Protein AF-A0A1H0DNJ4-F1 (afdb_monomer_lite)

pLDDT: mean 72.35, std 14.19, range [44.84, 90.56]

Sequence (73 aa):
MFSFINKAKLIKDDLKGIAKLMYQDVSEDSWDKENLTKRNLDFTIESVRYIDMYTKRLMNYNLIMLLNYRAGY

Radius of gyration: 18.88 Å; chains: 1; bounding box: 60×19×40 Å

Foldseek 3Di:
DDDPPDPVVVVVVVVVVVVVVLVPQPDPDPLCVVQVDCVQCVPDPSVVVSVVVVVVVVVVVVVVVVVCVVVVD

Secondary structure (DSSP, 8-state):
-----SHHHHHHHHHHHHHHHHHS-----HHHHHHSSTTT-SSSHHHHHHHHHHHHHHHHHHH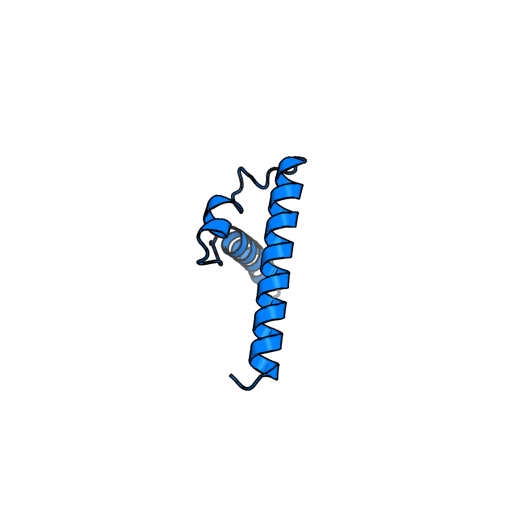HHHHHHHHT-

Structure (mmCIF, N/CA/C/O backbone):
data_AF-A0A1H0DNJ4-F1
#
_entry.id   AF-A0A1H0DNJ4-F1
#
loop_
_atom_site.group_PDB
_atom_site.id
_atom_site.type_symbol
_atom_site.label_atom_id
_atom_site.label_alt_id
_atom_site.label_comp_id
_atom_site.label_asym_id
_atom_site.label_entity_id
_atom_site.label_seq_id
_atom_site.pdbx_PDB_ins_code
_atom_site.Cartn_x
_atom_site.Cartn_y
_atom_site.Cartn_z
_atom_site.occupancy
_atom_site.B_iso_or_equiv
_atom_site.auth_seq_id
_atom_site.auth_comp_id
_atom_site.auth_asym_id
_atom_site.auth_atom_id
_atom_site.pdbx_PDB_model_num
ATOM 1 N N . MET A 1 1 ? -46.158 -8.313 -16.683 1.00 49.03 1 MET A N 1
ATOM 2 C CA . MET A 1 1 ? -45.711 -8.486 -15.285 1.00 49.03 1 MET A CA 1
ATOM 3 C C . MET A 1 1 ? -44.424 -9.304 -15.271 1.00 49.03 1 MET A C 1
ATOM 5 O O . MET A 1 1 ? -44.528 -10.503 -15.161 1.00 49.03 1 MET A O 1
ATOM 9 N N . PHE A 1 2 ? -43.250 -8.687 -15.446 1.00 44.84 2 PHE A N 1
ATOM 10 C CA . PHE A 1 2 ? -41.899 -9.255 -15.234 1.00 44.84 2 PHE A CA 1
ATOM 11 C C . PHE A 1 2 ? -40.922 -8.074 -15.361 1.00 44.84 2 PHE A C 1
ATOM 13 O O . PHE A 1 2 ? -41.089 -7.283 -16.278 1.00 44.84 2 PHE A O 1
ATOM 20 N N . SER A 1 3 ? -39.885 -7.829 -14.574 1.00 47.75 3 SER A N 1
ATOM 21 C CA . SER A 1 3 ? -39.439 -8.253 -13.251 1.00 47.75 3 SER A CA 1
ATOM 22 C C . SER A 1 3 ? -38.359 -7.210 -12.912 1.00 47.75 3 SER A C 1
ATOM 24 O O . SER A 1 3 ? -37.339 -7.149 -13.594 1.00 47.75 3 SER A O 1
ATOM 26 N N . PHE A 1 4 ? -38.588 -6.329 -11.932 1.00 55.31 4 PHE A N 1
ATOM 27 C CA . PHE A 1 4 ? -37.636 -5.286 -11.496 1.00 55.31 4 PHE A CA 1
ATOM 28 C C . PHE A 1 4 ? -36.549 -5.845 -10.561 1.00 55.31 4 PHE A C 1
ATOM 30 O O . PHE A 1 4 ? -36.169 -5.226 -9.570 1.00 55.31 4 PHE A O 1
ATOM 37 N N . ILE A 1 5 ? -36.045 -7.040 -10.846 1.00 58.09 5 ILE A N 1
ATOM 38 C CA . ILE A 1 5 ? -35.072 -7.718 -9.994 1.00 58.09 5 ILE A CA 1
ATOM 39 C C . ILE A 1 5 ? -33.840 -7.944 -10.853 1.00 58.09 5 ILE A C 1
ATOM 41 O O . ILE A 1 5 ? -33.896 -8.797 -11.725 1.00 58.09 5 ILE A O 1
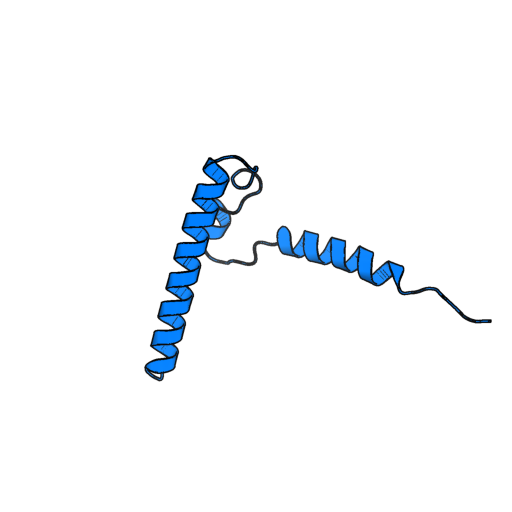ATOM 45 N N . ASN A 1 6 ? -32.791 -7.129 -10.667 1.00 53.69 6 ASN A N 1
ATOM 46 C CA . ASN A 1 6 ? -31.377 -7.516 -10.867 1.00 53.69 6 ASN A CA 1
ATOM 47 C C . ASN A 1 6 ? -30.356 -6.373 -10.681 1.00 53.69 6 ASN A C 1
ATOM 49 O O . ASN A 1 6 ? -29.160 -6.643 -10.699 1.00 53.69 6 ASN A O 1
ATOM 53 N N . LYS A 1 7 ? -30.751 -5.116 -10.426 1.00 52.53 7 LYS A N 1
ATOM 54 C CA . LYS A 1 7 ? -29.754 -4.041 -10.204 1.00 52.53 7 LYS A CA 1
ATOM 55 C C . LYS A 1 7 ? -29.033 -4.102 -8.847 1.00 52.53 7 LYS A C 1
ATOM 57 O O . LYS A 1 7 ? -27.885 -3.688 -8.758 1.00 52.53 7 LYS A O 1
ATOM 62 N N . ALA A 1 8 ? -29.654 -4.654 -7.803 1.00 52.94 8 ALA A N 1
ATOM 63 C CA . ALA A 1 8 ? -29.053 -4.688 -6.462 1.00 52.94 8 ALA A CA 1
ATOM 64 C C . ALA A 1 8 ? -27.956 -5.759 -6.288 1.00 52.94 8 ALA A C 1
ATOM 66 O O . ALA A 1 8 ? -27.106 -5.628 -5.408 1.00 52.94 8 ALA A O 1
ATOM 67 N N . LYS A 1 9 ? -27.965 -6.816 -7.114 1.00 51.16 9 LYS A N 1
ATOM 68 C CA . LYS A 1 9 ? -27.011 -7.930 -7.003 1.00 51.16 9 LYS A CA 1
ATOM 69 C C . LYS A 1 9 ? -25.623 -7.541 -7.531 1.00 51.16 9 LYS A C 1
ATOM 71 O O . LYS A 1 9 ? -24.633 -7.857 -6.890 1.00 51.16 9 LYS A O 1
ATOM 76 N N . LEU A 1 10 ? -25.578 -6.735 -8.596 1.00 54.50 10 LEU A N 1
ATOM 77 C CA . LEU A 1 10 ? -24.339 -6.198 -9.174 1.00 54.50 10 LEU A CA 1
ATOM 78 C C . LEU A 1 10 ? -23.589 -5.272 -8.208 1.00 54.50 10 LEU A C 1
ATOM 80 O O . LEU A 1 10 ? -22.409 -5.475 -7.985 1.00 54.50 10 LEU A O 1
ATOM 84 N N . ILE A 1 11 ? -24.269 -4.328 -7.547 1.00 57.12 11 ILE A N 1
ATOM 85 C CA . 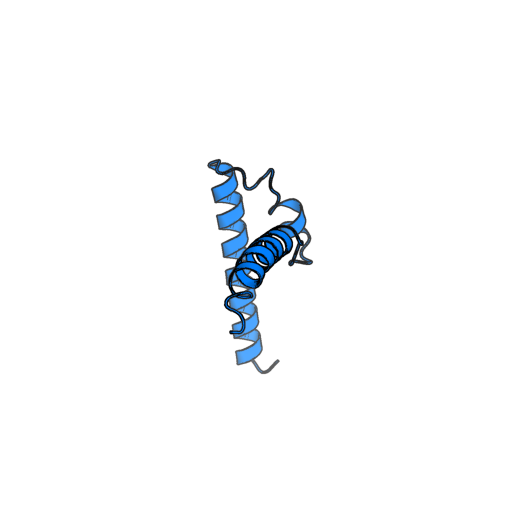ILE A 1 11 ? -23.601 -3.354 -6.657 1.00 57.12 11 ILE A CA 1
ATOM 86 C C . ILE A 1 11 ? -22.995 -4.032 -5.417 1.00 57.12 11 ILE A C 1
ATOM 88 O O . ILE A 1 11 ? -21.920 -3.660 -4.950 1.00 57.12 11 ILE A O 1
ATOM 92 N N . LYS A 1 12 ? -23.685 -5.031 -4.853 1.00 53.12 12 LYS A N 1
ATOM 93 C CA . LYS A 1 12 ? -23.225 -5.720 -3.639 1.00 53.12 12 LYS A CA 1
ATOM 94 C C . LYS A 1 12 ? -22.110 -6.726 -3.934 1.00 53.12 12 LYS A C 1
ATOM 96 O O . LYS A 1 12 ? -21.203 -6.868 -3.112 1.00 53.12 12 LYS A O 1
ATOM 101 N N . ASP A 1 13 ? -22.170 -7.390 -5.088 1.00 55.97 13 ASP A N 1
ATOM 102 C CA . ASP A 1 13 ? -21.103 -8.273 -5.561 1.00 55.97 13 ASP A CA 1
ATOM 103 C C . ASP A 1 13 ? -19.885 -7.471 -6.043 1.00 55.97 13 ASP A C 1
ATOM 105 O O . ASP A 1 13 ? -18.768 -7.886 -5.755 1.00 55.97 13 ASP A O 1
ATOM 109 N N . ASP A 1 14 ? -20.074 -6.281 -6.626 1.00 60.75 14 ASP A N 1
ATOM 110 C CA . ASP A 1 14 ? -18.987 -5.344 -6.943 1.00 60.75 14 ASP A CA 1
ATOM 111 C C . ASP A 1 14 ? -18.323 -4.808 -5.679 1.00 60.75 14 ASP A C 1
ATOM 113 O O . ASP A 1 14 ? -17.106 -4.801 -5.603 1.00 60.75 14 ASP A O 1
ATOM 117 N N . LEU A 1 15 ? -19.067 -4.424 -4.636 1.00 59.97 15 LEU A N 1
ATOM 118 C CA . LEU A 1 15 ? -18.458 -4.014 -3.362 1.00 59.97 15 LEU A CA 1
ATOM 119 C C . LEU A 1 15 ? -17.679 -5.158 -2.701 1.00 59.97 15 LEU A C 1
ATOM 121 O O . LEU A 1 15 ? -16.600 -4.933 -2.157 1.00 59.97 15 LEU A O 1
ATOM 125 N N . LYS A 1 16 ? -18.192 -6.394 -2.765 1.00 59.75 16 LYS A N 1
ATOM 126 C CA . LYS A 1 16 ? -17.453 -7.587 -2.322 1.00 59.75 16 LYS A CA 1
ATOM 127 C C . LYS A 1 16 ? -16.238 -7.876 -3.204 1.00 59.75 16 LYS A C 1
ATOM 129 O O . LYS A 1 16 ? -15.220 -8.309 -2.677 1.00 59.75 16 LYS A O 1
ATOM 134 N N . GLY A 1 17 ? -16.342 -7.653 -4.510 1.00 60.19 17 GLY A N 1
ATOM 135 C CA . GLY A 1 17 ? -15.279 -7.837 -5.494 1.00 60.19 17 GLY A CA 1
ATOM 136 C C . GLY A 1 17 ? -14.176 -6.796 -5.344 1.00 60.19 17 GLY A C 1
ATOM 137 O O . GLY A 1 17 ? -13.017 -7.166 -5.258 1.00 60.19 17 GLY A O 1
ATOM 138 N N . ILE A 1 18 ? -14.532 -5.523 -5.192 1.00 60.19 18 ILE A N 1
ATOM 139 C CA . ILE A 1 18 ? -13.636 -4.408 -4.878 1.00 60.19 18 ILE A CA 1
ATOM 140 C C . ILE A 1 18 ? -12.976 -4.654 -3.529 1.00 60.19 18 ILE A C 1
ATOM 142 O O . ILE A 1 18 ? -11.760 -4.592 -3.448 1.00 60.19 18 ILE A O 1
ATOM 146 N N . ALA A 1 19 ? -13.731 -5.022 -2.488 1.00 55.16 19 ALA A N 1
ATOM 147 C CA . ALA A 1 19 ? -13.140 -5.381 -1.202 1.00 55.16 19 ALA A CA 1
ATOM 148 C C . ALA A 1 19 ? -12.169 -6.560 -1.351 1.00 55.16 19 ALA A C 1
ATOM 150 O O . ALA A 1 19 ? -11.069 -6.516 -0.818 1.00 55.16 19 ALA A O 1
ATOM 151 N N . LYS A 1 20 ? -12.530 -7.594 -2.120 1.00 55.53 20 LYS A N 1
ATOM 152 C CA . LYS A 1 20 ? -11.637 -8.719 -2.408 1.00 55.53 20 LYS A CA 1
ATOM 153 C C . LYS A 1 20 ? -10.380 -8.267 -3.152 1.00 55.53 20 LYS A C 1
ATOM 155 O O . LYS A 1 20 ? -9.309 -8.685 -2.752 1.00 55.53 20 LYS A O 1
ATOM 160 N N . LEU A 1 21 ? -10.489 -7.393 -4.149 1.00 57.56 21 LEU A N 1
ATOM 161 C CA . LEU A 1 21 ? -9.360 -6.824 -4.893 1.00 57.56 21 LEU A CA 1
ATOM 162 C C . LEU A 1 21 ? -8.500 -5.882 -4.035 1.00 57.56 21 LEU A C 1
ATOM 164 O O . LEU A 1 21 ? -7.298 -5.823 -4.235 1.00 57.56 21 LEU A O 1
ATOM 168 N N . MET A 1 22 ? -9.084 -5.204 -3.043 1.00 54.31 22 MET A N 1
ATOM 169 C CA . MET A 1 22 ? -8.349 -4.435 -2.029 1.00 54.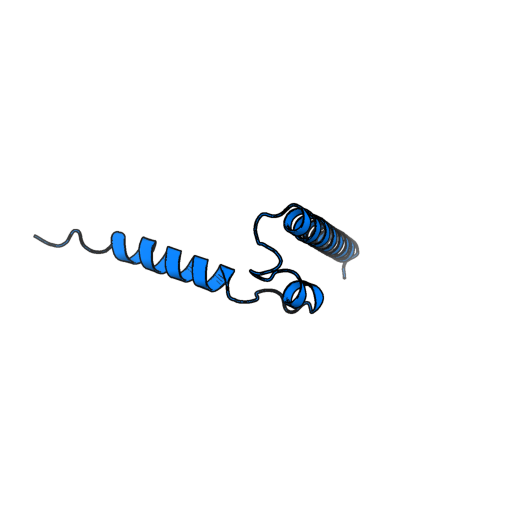31 22 MET A CA 1
ATOM 170 C C . MET A 1 22 ? -7.598 -5.332 -1.034 1.00 54.31 22 MET A C 1
ATOM 172 O O . MET A 1 22 ? -6.697 -4.856 -0.352 1.00 54.31 22 MET A O 1
ATOM 176 N N . TYR A 1 23 ? -7.985 -6.607 -0.910 1.00 50.09 23 TYR A N 1
ATOM 177 C CA . TYR A 1 23 ? -7.366 -7.588 -0.008 1.00 50.09 23 TYR A CA 1
ATOM 178 C C . TYR A 1 23 ? -6.541 -8.656 -0.723 1.00 50.09 23 TYR A C 1
ATOM 180 O O . TYR A 1 23 ? -5.893 -9.465 -0.062 1.00 50.09 23 TYR A O 1
ATOM 188 N N . GLN A 1 24 ? -6.599 -8.705 -2.047 1.00 57.28 24 GLN A N 1
ATOM 189 C CA . GLN A 1 24 ? -5.783 -9.591 -2.851 1.00 57.28 24 GLN A CA 1
ATOM 190 C C . GLN A 1 24 ? -4.519 -8.802 -3.175 1.00 57.28 24 GLN A C 1
ATOM 192 O O . GLN A 1 24 ? -4.612 -7.781 -3.848 1.00 57.28 24 GLN A O 1
ATOM 197 N N . ASP A 1 25 ? -3.369 -9.243 -2.655 1.00 56.06 25 ASP A N 1
ATOM 198 C CA . ASP A 1 25 ? -2.066 -8.666 -2.997 1.00 56.06 25 ASP A CA 1
ATOM 199 C C . ASP A 1 25 ? -1.895 -8.731 -4.518 1.00 56.06 25 ASP A C 1
ATOM 201 O O . ASP A 1 25 ? -1.575 -9.771 -5.091 1.00 56.06 25 ASP A O 1
ATOM 205 N N . VAL A 1 26 ? -2.199 -7.619 -5.182 1.00 60.72 26 VAL A N 1
ATOM 206 C CA . VAL A 1 26 ? -2.114 -7.460 -6.638 1.00 60.72 26 VAL A CA 1
ATOM 207 C C . VAL A 1 26 ? -0.690 -7.154 -7.092 1.00 60.72 26 VAL A C 1
ATOM 209 O O . VAL A 1 26 ? -0.417 -7.178 -8.288 1.00 60.72 26 VAL A O 1
ATOM 212 N N . SER A 1 27 ? 0.216 -6.894 -6.148 1.00 70.38 27 SER A N 1
ATOM 213 C CA . SER A 1 27 ? 1.634 -6.716 -6.422 1.00 70.38 27 SER A CA 1
ATOM 214 C C . SER A 1 27 ? 2.413 -7.970 -6.050 1.00 70.38 27 SER A C 1
ATOM 216 O O . SER A 1 27 ? 2.273 -8.508 -4.950 1.00 70.38 27 SER A O 1
ATOM 218 N N . GLU A 1 28 ? 3.256 -8.440 -6.967 1.00 78.25 28 GLU A N 1
ATOM 219 C CA . GLU A 1 28 ? 4.222 -9.501 -6.679 1.00 78.25 28 GLU A CA 1
ATOM 220 C C . GLU A 1 28 ? 5.470 -8.980 -5.953 1.00 78.25 28 GLU A C 1
ATOM 222 O O . GLU A 1 28 ? 6.216 -9.790 -5.396 1.00 78.25 28 GLU A O 1
ATOM 227 N N . ASP A 1 29 ? 5.663 -7.656 -5.912 1.00 83.50 29 ASP A N 1
ATOM 228 C CA . ASP A 1 29 ? 6.818 -7.005 -5.303 1.00 83.50 29 ASP A CA 1
ATOM 229 C C . ASP A 1 29 ? 6.876 -7.274 -3.794 1.00 83.50 29 ASP A C 1
ATOM 231 O O . ASP A 1 29 ? 5.893 -7.142 -3.058 1.00 83.50 29 ASP A O 1
ATOM 235 N N . SER A 1 30 ? 8.054 -7.684 -3.324 1.00 85.69 30 SER A N 1
ATOM 236 C CA . SER A 1 30 ? 8.258 -8.070 -1.929 1.00 85.69 30 SER A CA 1
ATOM 237 C C . SER A 1 30 ? 8.088 -6.897 -0.967 1.00 85.69 30 SER A C 1
ATOM 239 O O . SER A 1 30 ? 7.591 -7.099 0.140 1.00 85.69 30 SER A O 1
ATOM 241 N N . TRP A 1 31 ? 8.442 -5.676 -1.387 1.00 88.56 31 TRP A N 1
ATOM 242 C CA . TRP A 1 31 ? 8.257 -4.487 -0.562 1.00 88.56 31 TRP A CA 1
ATOM 243 C C . TRP A 1 31 ? 6.769 -4.167 -0.420 1.00 88.56 31 TRP A C 1
ATOM 245 O O . TRP A 1 31 ? 6.315 -3.898 0.690 1.00 88.56 31 TRP A O 1
ATOM 255 N N . ASP A 1 32 ? 5.994 -4.258 -1.501 1.00 85.44 32 ASP A N 1
ATOM 256 C CA . ASP A 1 32 ? 4.555 -3.981 -1.468 1.00 85.44 32 ASP A CA 1
ATOM 257 C C . ASP A 1 32 ? 3.818 -4.930 -0.508 1.00 85.44 32 ASP A C 1
ATOM 259 O O . ASP A 1 32 ? 3.044 -4.466 0.328 1.00 85.44 32 ASP A O 1
ATOM 263 N N . LYS A 1 33 ? 4.124 -6.235 -0.540 1.00 84.06 33 LYS A N 1
ATOM 264 C CA . LYS A 1 33 ? 3.513 -7.241 0.357 1.00 84.06 33 LYS A CA 1
ATOM 265 C C . LYS A 1 33 ? 3.821 -7.012 1.837 1.00 84.06 33 LYS A C 1
ATOM 267 O O . LYS A 1 33 ? 2.980 -7.254 2.699 1.00 84.06 33 LYS A O 1
ATOM 272 N N . GLU A 1 34 ? 5.034 -6.564 2.151 1.00 87.06 34 GLU A N 1
ATOM 273 C CA . GLU A 1 34 ? 5.448 -6.306 3.533 1.00 87.06 34 GLU A CA 1
ATOM 274 C C . GLU A 1 34 ? 4.896 -4.971 4.062 1.00 87.06 34 GLU A C 1
ATOM 276 O O . GLU A 1 34 ? 4.598 -4.840 5.253 1.00 87.06 34 GLU A O 1
ATOM 281 N N . ASN A 1 35 ? 4.721 -3.977 3.182 1.00 85.50 35 ASN A N 1
ATOM 282 C CA . ASN A 1 35 ? 4.455 -2.598 3.586 1.00 85.50 35 ASN A CA 1
ATOM 283 C C . ASN A 1 35 ? 3.001 -2.151 3.377 1.00 85.50 35 ASN A C 1
ATOM 285 O O . ASN A 1 35 ? 2.506 -1.373 4.191 1.00 85.50 35 ASN A O 1
ATOM 289 N N . LEU A 1 36 ? 2.277 -2.668 2.379 1.00 85.50 36 LEU A N 1
ATOM 290 C CA . LEU A 1 36 ? 0.880 -2.306 2.079 1.00 85.50 36 LEU A CA 1
ATOM 291 C C . LEU A 1 36 ? -0.131 -3.167 2.849 1.00 85.50 36 LEU A C 1
ATOM 293 O O . LEU A 1 36 ? -1.130 -3.645 2.316 1.00 85.50 36 LEU A O 1
ATOM 297 N N . THR A 1 37 ? 0.118 -3.363 4.139 1.00 83.50 37 THR A N 1
ATOM 298 C CA . THR A 1 37 ? -0.736 -4.188 4.998 1.00 83.50 37 THR A CA 1
ATOM 299 C C . THR A 1 37 ? -1.750 -3.335 5.757 1.00 83.50 37 THR A C 1
ATOM 301 O O . THR A 1 37 ? -1.503 -2.167 6.052 1.00 83.50 37 THR A O 1
ATOM 304 N N . LYS A 1 38 ? -2.872 -3.934 6.187 1.00 78.81 38 LYS A N 1
ATOM 305 C CA . LYS A 1 38 ? -3.852 -3.266 7.075 1.00 78.81 38 LYS A CA 1
ATOM 306 C C . LYS A 1 38 ? -3.228 -2.662 8.334 1.00 78.81 38 LYS A C 1
ATOM 308 O O . LYS A 1 38 ? -3.762 -1.700 8.866 1.00 78.81 38 LYS A O 1
ATOM 313 N N . ARG A 1 39 ? -2.143 -3.264 8.831 1.00 83.31 39 ARG A N 1
ATOM 314 C CA . ARG A 1 39 ? -1.435 -2.805 10.029 1.00 83.31 39 ARG A CA 1
ATOM 315 C C . ARG A 1 39 ? -0.649 -1.522 9.766 1.00 83.31 39 ARG A C 1
ATOM 317 O O . ARG A 1 39 ? -0.583 -0.681 10.647 1.00 83.31 39 ARG A O 1
ATOM 324 N N . ASN A 1 40 ? -0.059 -1.394 8.583 1.00 81.38 40 ASN A N 1
ATOM 325 C CA . ASN A 1 40 ? 0.747 -0.232 8.214 1.00 81.38 40 ASN A CA 1
ATOM 326 C C . ASN A 1 40 ? -0.103 0.880 7.581 1.00 81.38 40 ASN A C 1
ATOM 328 O O . ASN A 1 40 ? 0.304 2.036 7.568 1.00 81.38 40 ASN A O 1
ATOM 332 N N . LEU A 1 41 ? -1.284 0.534 7.061 1.00 83.44 41 LEU A N 1
ATOM 333 C CA . LEU A 1 41 ? -2.264 1.445 6.469 1.00 83.44 41 LEU A CA 1
ATOM 334 C C . LEU A 1 41 ? -3.420 1.724 7.444 1.00 83.44 41 LEU A C 1
ATOM 336 O O . LEU A 1 41 ? -4.590 1.530 7.118 1.00 83.44 41 LEU A O 1
ATOM 340 N N . ASP A 1 42 ? -3.084 2.158 8.658 1.00 84.62 42 ASP A N 1
ATOM 341 C CA . ASP A 1 42 ? -4.002 2.325 9.793 1.00 84.62 42 ASP A CA 1
ATOM 342 C C . ASP A 1 42 ? -4.419 3.789 10.057 1.00 84.62 42 ASP A C 1
ATOM 344 O O . ASP A 1 42 ? -4.823 4.140 11.164 1.00 84.62 42 ASP A O 1
ATOM 348 N N . PHE A 1 43 ? -4.350 4.651 9.035 1.00 79.19 43 PHE A N 1
ATOM 349 C CA . PHE A 1 43 ? -4.662 6.092 9.092 1.00 79.19 43 PHE A CA 1
ATOM 350 C C . PHE A 1 43 ? -3.779 6.920 10.046 1.00 79.19 43 PHE A C 1
ATOM 352 O O . PHE A 1 43 ? -4.072 8.088 10.309 1.00 79.19 43 PHE A O 1
ATOM 359 N N . THR A 1 44 ? -2.676 6.359 10.544 1.00 89.62 44 THR A N 1
ATOM 360 C CA . THR A 1 44 ? -1.671 7.098 11.321 1.00 89.62 44 THR A CA 1
ATOM 361 C C . THR A 1 44 ? -0.753 7.931 10.420 1.00 89.62 44 THR A C 1
ATOM 363 O O . THR A 1 44 ? -0.707 7.747 9.205 1.00 89.62 44 THR A O 1
ATOM 366 N N . ILE A 1 45 ? 0.047 8.831 10.997 1.00 88.19 45 ILE A N 1
ATOM 367 C CA . ILE A 1 45 ? 1.073 9.578 10.241 1.00 88.19 45 ILE A CA 1
ATOM 368 C C . ILE A 1 45 ? 2.069 8.620 9.565 1.00 88.19 45 ILE A C 1
ATOM 370 O O . ILE A 1 45 ? 2.523 8.877 8.452 1.00 88.19 45 ILE A O 1
ATOM 374 N N . GLU A 1 46 ? 2.367 7.487 10.198 1.00 87.38 46 GLU A N 1
ATOM 375 C CA . GLU A 1 46 ? 3.278 6.486 9.648 1.00 87.38 46 GLU A CA 1
ATOM 376 C C . GLU A 1 46 ? 2.709 5.842 8.373 1.00 87.38 46 GLU A C 1
ATOM 378 O O . GLU A 1 46 ? 3.437 5.637 7.400 1.00 87.38 46 GLU A O 1
ATOM 383 N N . SER A 1 47 ? 1.388 5.637 8.318 1.00 80.44 47 SER A N 1
ATOM 384 C CA . SER A 1 47 ? 0.709 5.167 7.105 1.00 80.44 47 SER A CA 1
ATOM 385 C C . SER A 1 47 ? 0.894 6.107 5.910 1.00 80.44 47 SER A C 1
ATOM 387 O O . SER A 1 47 ? 1.077 5.649 4.780 1.00 80.44 47 SER A O 1
ATOM 389 N N . VAL A 1 48 ? 0.956 7.423 6.151 1.00 87.44 48 VAL A N 1
ATOM 390 C CA . VAL A 1 48 ? 1.233 8.423 5.107 1.00 87.44 48 VAL A CA 1
ATOM 391 C C . VAL A 1 48 ? 2.637 8.230 4.534 1.00 87.44 48 VAL A C 1
ATOM 393 O O . VAL A 1 48 ? 2.827 8.353 3.325 1.00 87.44 48 VAL A O 1
ATOM 396 N N . ARG A 1 49 ? 3.616 7.866 5.372 1.00 90.56 49 ARG A N 1
ATOM 397 C CA . ARG A 1 49 ? 4.993 7.605 4.932 1.00 90.56 49 ARG A CA 1
ATOM 398 C C . ARG A 1 49 ? 5.080 6.378 4.026 1.00 90.56 49 ARG A C 1
ATOM 400 O O . ARG A 1 49 ? 5.762 6.431 3.005 1.00 90.56 49 ARG A O 1
ATOM 407 N N . TYR A 1 50 ? 4.370 5.300 4.361 1.00 86.94 50 TYR A N 1
ATOM 408 C CA . TYR A 1 50 ? 4.301 4.110 3.507 1.00 86.94 50 TYR A CA 1
ATOM 409 C C . TYR A 1 50 ? 3.656 4.415 2.150 1.00 86.94 50 TYR A C 1
ATOM 411 O O . TYR A 1 50 ? 4.171 3.986 1.117 1.00 86.94 50 TYR A O 1
ATOM 419 N N . ILE A 1 51 ? 2.591 5.221 2.132 1.00 87.50 51 ILE A N 1
ATOM 420 C CA . ILE A 1 51 ? 1.936 5.657 0.890 1.00 87.50 51 ILE A CA 1
ATOM 421 C C . ILE A 1 51 ? 2.869 6.548 0.051 1.00 87.50 51 ILE A C 1
ATOM 423 O O . ILE A 1 51 ? 2.988 6.347 -1.158 1.00 87.50 51 ILE A O 1
ATOM 427 N N . ASP A 1 52 ? 3.575 7.502 0.661 1.00 89.88 52 ASP A N 1
ATOM 428 C CA . ASP A 1 52 ? 4.541 8.359 -0.043 1.00 89.88 52 ASP A CA 1
ATOM 429 C C . ASP A 1 52 ? 5.688 7.536 -0.660 1.00 89.88 52 ASP A C 1
ATOM 431 O O . ASP A 1 52 ? 6.042 7.717 -1.826 1.00 89.88 52 ASP A O 1
ATOM 435 N N . MET A 1 53 ? 6.224 6.556 0.074 1.00 89.12 53 MET A N 1
ATOM 436 C CA . MET A 1 53 ? 7.244 5.650 -0.462 1.00 89.12 53 MET A CA 1
ATOM 437 C C . MET A 1 53 ? 6.715 4.809 -1.625 1.00 89.12 53 MET A C 1
ATOM 439 O O . MET A 1 53 ? 7.380 4.708 -2.659 1.00 89.12 53 MET A O 1
ATOM 443 N N . TYR A 1 54 ? 5.515 4.245 -1.487 1.00 88.31 54 TYR A N 1
ATOM 444 C CA . TYR A 1 54 ? 4.891 3.451 -2.541 1.00 88.31 54 TYR A CA 1
ATOM 445 C C . TYR A 1 54 ? 4.647 4.276 -3.812 1.00 88.31 54 TYR A C 1
ATOM 447 O O . TYR A 1 54 ? 5.021 3.864 -4.910 1.00 88.31 54 TYR A O 1
ATOM 455 N N . THR A 1 55 ? 4.099 5.486 -3.680 1.00 87.25 55 THR A N 1
ATOM 456 C CA . THR A 1 55 ? 3.829 6.357 -4.836 1.00 87.25 55 THR A CA 1
ATOM 457 C C . THR A 1 55 ? 5.116 6.760 -5.558 1.00 87.25 55 THR A C 1
ATOM 459 O O . THR A 1 55 ? 5.150 6.734 -6.787 1.00 87.25 55 THR A O 1
ATOM 462 N N . LYS A 1 56 ? 6.208 7.041 -4.834 1.00 88.88 56 LYS A N 1
ATOM 463 C CA . LYS A 1 56 ? 7.534 7.292 -5.431 1.00 88.88 56 LYS A CA 1
ATOM 464 C C . LYS A 1 56 ? 8.074 6.084 -6.197 1.00 88.88 56 LYS A C 1
ATOM 466 O O . LYS A 1 56 ? 8.580 6.250 -7.307 1.00 88.88 56 LYS A O 1
ATOM 471 N N . ARG A 1 57 ? 7.950 4.871 -5.642 1.00 87.56 57 ARG A N 1
ATOM 472 C CA . ARG A 1 57 ? 8.337 3.624 -6.332 1.00 87.56 57 ARG A CA 1
ATOM 473 C C . ARG A 1 57 ? 7.548 3.456 -7.632 1.00 87.56 57 ARG A C 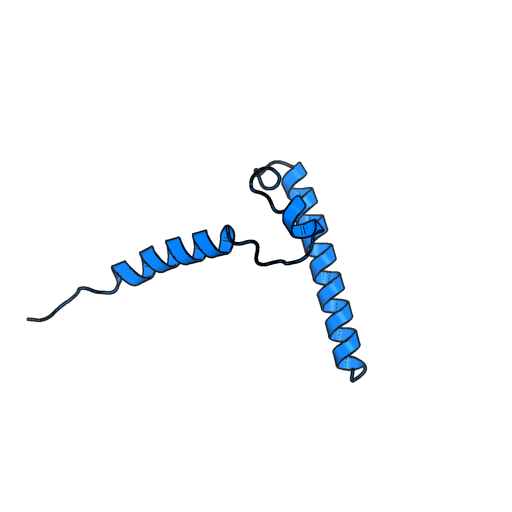1
ATOM 475 O O . ARG A 1 57 ? 8.142 3.197 -8.676 1.00 87.56 57 ARG A O 1
ATOM 482 N N . LEU A 1 58 ? 6.238 3.686 -7.581 1.00 83.44 58 LEU A N 1
ATOM 483 C CA . LEU A 1 58 ? 5.345 3.548 -8.730 1.00 83.44 58 LEU A CA 1
ATOM 484 C C . LEU A 1 58 ? 5.634 4.588 -9.825 1.00 83.44 58 LEU A C 1
ATOM 486 O O . LEU A 1 58 ? 5.677 4.253 -11.008 1.00 83.44 58 LEU A O 1
ATOM 490 N N . MET A 1 59 ? 5.907 5.839 -9.443 1.00 83.81 59 MET A N 1
ATOM 491 C CA . MET A 1 59 ? 6.331 6.884 -10.380 1.00 83.81 59 MET A CA 1
ATOM 492 C C . MET A 1 59 ? 7.652 6.533 -11.068 1.00 83.81 59 MET A C 1
ATOM 494 O O . MET A 1 59 ? 7.768 6.711 -12.279 1.00 83.81 59 MET A O 1
ATOM 498 N N . ASN A 1 60 ? 8.623 5.996 -10.327 1.00 83.81 60 ASN A N 1
ATOM 499 C CA . ASN A 1 60 ? 9.894 5.560 -10.903 1.00 83.81 60 ASN A CA 1
ATOM 500 C C . ASN A 1 60 ? 9.713 4.391 -11.873 1.00 83.81 60 ASN A C 1
ATOM 502 O O . ASN A 1 60 ? 10.301 4.408 -12.952 1.00 83.81 60 ASN A O 1
ATOM 506 N N . TYR A 1 61 ? 8.877 3.408 -11.533 1.00 80.88 61 TYR A N 1
ATOM 507 C CA . TYR A 1 61 ? 8.568 2.303 -12.438 1.00 80.88 61 TYR A CA 1
ATOM 508 C C . TYR A 1 61 ? 7.917 2.802 -13.735 1.00 80.88 61 TYR A C 1
ATOM 510 O O . TYR A 1 61 ? 8.354 2.435 -14.824 1.00 80.88 61 TYR A O 1
ATOM 518 N N . ASN A 1 62 ? 6.944 3.713 -13.634 1.00 76.38 62 ASN A N 1
ATOM 519 C CA . ASN A 1 62 ? 6.318 4.338 -14.800 1.00 76.38 62 ASN A CA 1
ATOM 520 C C . ASN A 1 62 ? 7.319 5.142 -15.634 1.00 76.38 62 ASN A C 1
ATOM 522 O O . ASN A 1 62 ? 7.296 5.061 -16.858 1.00 76.38 62 ASN A O 1
ATOM 526 N N . LEU A 1 63 ? 8.220 5.892 -14.996 1.00 79.88 63 LEU A N 1
ATOM 527 C CA . LEU A 1 63 ? 9.268 6.631 -15.695 1.00 79.88 63 LEU A CA 1
ATOM 528 C C . LEU A 1 63 ? 10.185 5.677 -16.471 1.00 79.88 63 LEU A C 1
ATOM 530 O O . LEU A 1 63 ? 10.444 5.905 -17.648 1.00 79.88 63 LEU A O 1
ATOM 534 N N . ILE A 1 64 ? 10.636 4.592 -15.839 1.00 75.12 64 ILE A N 1
ATOM 535 C CA . ILE A 1 64 ? 11.476 3.567 -16.472 1.00 75.12 64 ILE A CA 1
ATOM 536 C C . ILE A 1 64 ? 10.733 2.904 -17.635 1.00 75.12 64 ILE A C 1
ATOM 538 O O . ILE A 1 64 ? 11.294 2.768 -18.717 1.00 75.12 64 ILE A O 1
ATOM 542 N N . MET A 1 65 ? 9.462 2.543 -17.452 1.00 74.38 65 MET A N 1
ATOM 543 C CA . MET A 1 65 ? 8.645 1.942 -18.506 1.00 74.38 65 MET A CA 1
ATOM 544 C C . MET A 1 65 ? 8.481 2.888 -19.704 1.00 74.38 65 MET A C 1
ATOM 546 O O . MET A 1 65 ? 8.650 2.470 -20.847 1.00 74.38 65 MET A O 1
ATOM 550 N N . LEU A 1 66 ? 8.215 4.174 -19.455 1.00 73.25 66 LEU A N 1
ATOM 551 C CA . LEU A 1 66 ? 8.116 5.194 -20.501 1.00 73.25 66 LEU A CA 1
ATOM 552 C C . LEU A 1 66 ? 9.449 5.405 -21.230 1.00 73.25 66 LEU A C 1
ATOM 554 O O . LEU A 1 66 ? 9.460 5.600 -22.446 1.00 73.25 66 LEU A O 1
ATOM 558 N N . LEU A 1 67 ? 10.569 5.360 -20.507 1.00 76.00 67 LEU A N 1
ATOM 559 C CA . LEU A 1 67 ? 11.905 5.440 -21.096 1.00 76.00 67 LEU A CA 1
ATOM 560 C C . LEU A 1 67 ? 12.212 4.214 -21.963 1.00 76.00 67 LEU A C 1
ATOM 562 O O . LEU A 1 67 ? 12.705 4.390 -23.074 1.00 76.00 67 LEU A O 1
ATOM 566 N N . ASN A 1 68 ? 11.863 3.008 -21.510 1.00 76.00 68 ASN A N 1
ATOM 567 C CA . ASN A 1 68 ? 12.038 1.770 -22.276 1.00 76.00 68 ASN A CA 1
ATOM 568 C C . ASN A 1 68 ? 11.194 1.782 -23.558 1.00 76.00 68 ASN A C 1
ATOM 570 O O . ASN A 1 68 ? 11.729 1.562 -24.643 1.00 76.00 68 ASN A O 1
ATOM 574 N N . TYR A 1 69 ? 9.918 2.171 -23.452 1.00 78.94 69 TYR A N 1
ATOM 575 C CA . TYR A 1 69 ? 9.023 2.314 -24.602 1.00 78.94 69 TYR A CA 1
ATOM 576 C C . TYR A 1 69 ? 9.551 3.336 -25.620 1.00 78.94 69 TYR A C 1
ATOM 578 O O . TYR A 1 69 ? 9.528 3.103 -26.827 1.00 78.94 69 TYR A O 1
ATOM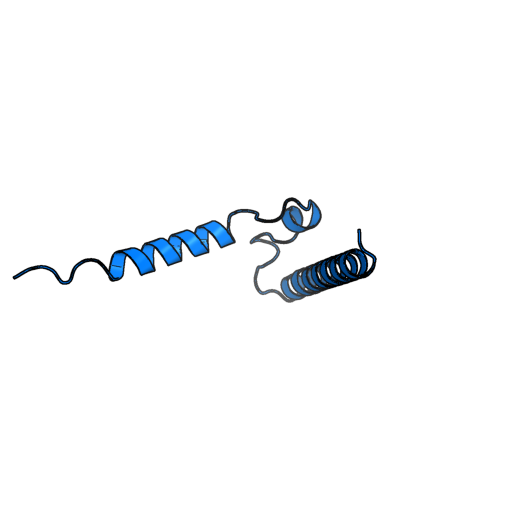 586 N N . ARG A 1 70 ? 10.083 4.472 -25.146 1.00 73.50 70 ARG A N 1
ATOM 587 C CA . ARG A 1 70 ? 10.691 5.493 -26.014 1.00 73.50 70 ARG A CA 1
ATOM 588 C C . ARG A 1 70 ? 12.005 5.028 -26.648 1.00 73.50 70 ARG A C 1
ATOM 590 O O . ARG A 1 70 ? 12.346 5.497 -27.731 1.00 73.50 70 ARG A O 1
ATOM 597 N N . ALA A 1 71 ? 12.741 4.148 -25.978 1.00 74.81 71 ALA A N 1
ATOM 598 C CA . ALA A 1 71 ? 14.002 3.596 -26.455 1.00 74.81 71 ALA A CA 1
ATOM 599 C C . ALA A 1 71 ? 13.827 2.399 -27.415 1.00 74.81 71 ALA A C 1
ATOM 601 O O . ALA A 1 71 ? 14.821 1.934 -27.966 1.00 74.81 71 ALA A O 1
ATOM 602 N N . GLY A 1 72 ? 12.589 1.953 -27.671 1.00 65.62 72 GLY A N 1
ATOM 603 C CA . GLY A 1 72 ? 12.283 0.899 -28.644 1.00 65.62 72 GLY A CA 1
ATOM 604 C C . GLY A 1 72 ? 12.611 -0.520 -28.172 1.00 65.62 72 GLY A C 1
ATOM 605 O O . GLY A 1 72 ? 12.798 -1.393 -29.019 1.00 65.62 72 GLY A O 1
ATOM 606 N N . TYR A 1 73 ? 12.702 -0.726 -26.854 1.00 54.59 73 TYR A N 1
ATOM 607 C CA . TYR A 1 73 ? 12.848 -2.039 -26.215 1.00 54.59 73 TYR A CA 1
ATOM 608 C C . TYR A 1 73 ? 11.493 -2.626 -25.818 1.00 54.59 73 TYR A C 1
ATOM 610 O O . TYR A 1 73 ? 10.605 -1.839 -25.411 1.00 54.59 73 TYR A O 1
#